Protein AF-A0A845UKG4-F1 (afdb_monomer_lite)

pLDDT: mean 85.37, std 17.36, range [36.91, 98.12]

Sequence (112 aa):
MKSPLIATAVLLLCAGCMEDTMSGTGANSTGGTASGTIRERSDGNYALGVTVAGGAFCSAVYSDPKPGGSEIRPLACTGGQSGNATVLYDDGGKPKSATYGGLEIGSGTVRF

Radius of gyration: 20.29 Å; chains: 1; bounding box: 80×22×32 Å

Structure (mmCIF, N/CA/C/O backbone):
data_AF-A0A845UKG4-F1
#
_entry.id   AF-A0A845UKG4-F1
#
loop_
_atom_site.group_PDB
_atom_site.id
_atom_site.type_symbol
_atom_site.label_atom_id
_atom_site.label_alt_id
_atom_site.label_comp_id
_atom_site.label_asym_id
_atom_site.label_entity_id
_atom_site.label_seq_id
_atom_site.pdbx_PDB_ins_code
_atom_site.Cartn_x
_atom_site.Cartn_y
_atom_site.Cartn_z
_atom_site.occupancy
_atom_site.B_iso_or_equiv
_atom_site.auth_seq_id
_atom_site.auth_comp_id
_atom_site.auth_asym_id
_atom_site.auth_atom_id
_atom_site.pdbx_PDB_model_num
ATOM 1 N N . MET A 1 1 ? -67.615 8.057 16.606 1.00 36.91 1 MET A N 1
ATOM 2 C CA . MET A 1 1 ? -66.609 6.9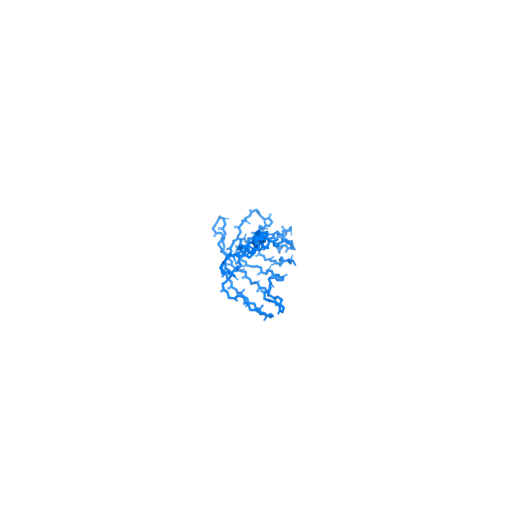87 16.792 1.00 36.91 1 MET A CA 1
ATOM 3 C C . MET A 1 1 ? -65.473 7.202 15.797 1.00 36.91 1 MET A C 1
ATOM 5 O O . MET A 1 1 ? -65.780 7.473 14.647 1.00 36.91 1 MET A O 1
ATOM 9 N N . LYS A 1 2 ? -64.229 7.001 16.264 1.00 39.50 2 LYS A N 1
ATOM 10 C CA . LYS A 1 2 ? -62.935 6.864 15.554 1.00 39.50 2 LYS A CA 1
ATOM 11 C C . LYS A 1 2 ? -62.061 8.116 15.328 1.00 39.50 2 LYS A C 1
ATOM 13 O O . LYS A 1 2 ? -62.316 8.960 14.481 1.00 39.50 2 LYS A O 1
ATOM 18 N N . SER A 1 3 ? -61.014 8.119 16.153 1.00 42.94 3 SER A N 1
ATOM 19 C CA . SER A 1 3 ? -59.792 8.919 16.246 1.00 42.94 3 SER A CA 1
ATOM 20 C C . SER A 1 3 ? -58.831 8.736 15.040 1.00 42.94 3 SER A C 1
ATOM 22 O O . SER A 1 3 ? -59.086 7.880 14.191 1.00 42.94 3 SER A O 1
ATOM 24 N N . PRO A 1 4 ? -57.735 9.525 14.969 1.00 62.72 4 PRO A N 1
ATOM 25 C CA . PRO A 1 4 ? -56.913 9.779 13.783 1.00 62.72 4 PRO A CA 1
ATOM 26 C C . PRO A 1 4 ? -55.658 8.890 13.716 1.00 62.72 4 PRO A C 1
ATOM 28 O O . PRO A 1 4 ? -55.222 8.376 14.737 1.00 62.72 4 PRO A O 1
ATOM 31 N N . LEU A 1 5 ? -55.035 8.778 12.539 1.00 43.75 5 LEU A N 1
ATOM 32 C CA . LEU A 1 5 ? -53.674 8.244 12.333 1.00 43.75 5 LEU A CA 1
ATOM 33 C C . LEU A 1 5 ? -53.100 8.965 11.100 1.00 43.75 5 LEU A C 1
ATOM 35 O O . LEU A 1 5 ? -53.499 8.687 9.976 1.00 43.75 5 LEU A O 1
ATOM 39 N N . ILE A 1 6 ? -52.417 10.102 11.266 1.00 49.28 6 ILE A N 1
ATOM 40 C CA . ILE A 1 6 ? -50.946 10.199 11.354 1.00 49.28 6 ILE A CA 1
ATOM 41 C C . ILE A 1 6 ? -50.275 9.227 10.375 1.00 49.28 6 ILE A C 1
ATOM 43 O O . ILE A 1 6 ? -49.889 8.117 10.729 1.00 49.28 6 ILE A O 1
ATOM 47 N N . ALA A 1 7 ? -50.149 9.669 9.125 1.00 45.84 7 ALA A N 1
ATOM 48 C CA . ALA A 1 7 ? -49.238 9.078 8.159 1.00 45.84 7 ALA A CA 1
ATOM 49 C C . ALA A 1 7 ? -47.819 9.549 8.506 1.00 45.84 7 ALA A C 1
ATOM 51 O O . ALA A 1 7 ? -47.383 10.625 8.098 1.00 45.84 7 ALA A O 1
ATOM 52 N N . THR A 1 8 ? -47.127 8.772 9.335 1.00 51.69 8 THR A N 1
ATOM 53 C CA . THR A 1 8 ? -45.710 8.969 9.639 1.00 51.69 8 THR A CA 1
ATOM 54 C C . THR A 1 8 ? -44.911 8.809 8.351 1.00 51.69 8 THR A C 1
ATOM 56 O O . THR A 1 8 ? -44.845 7.720 7.782 1.00 51.69 8 THR A O 1
ATOM 59 N N . ALA A 1 9 ? -44.308 9.904 7.892 1.00 48.47 9 ALA A N 1
ATOM 60 C CA . ALA A 1 9 ? -43.291 9.894 6.858 1.00 48.47 9 ALA A CA 1
ATOM 61 C C . ALA A 1 9 ? -42.100 9.065 7.359 1.00 48.47 9 ALA A C 1
ATOM 63 O O . ALA A 1 9 ? -41.267 9.542 8.130 1.00 48.47 9 ALA A O 1
ATOM 64 N N . VAL A 1 10 ? -42.041 7.799 6.951 1.00 50.88 10 VAL A N 1
ATOM 65 C CA . VAL A 1 10 ? -40.829 6.990 7.051 1.00 50.88 10 VAL A CA 1
ATOM 66 C C . VAL A 1 10 ? -39.854 7.575 6.036 1.00 50.88 10 VAL A C 1
ATOM 68 O O . VAL A 1 10 ? -39.889 7.253 4.851 1.00 50.88 10 VAL A O 1
ATOM 71 N N . LEU A 1 11 ? -39.026 8.508 6.504 1.00 46.75 11 LEU A N 1
ATOM 72 C CA . LEU A 1 11 ? -37.789 8.893 5.843 1.00 46.75 11 LEU A CA 1
ATOM 73 C C . LEU A 1 11 ? -36.956 7.620 5.686 1.00 46.75 11 LEU A C 1
ATOM 75 O O . LEU A 1 11 ? -36.368 7.125 6.646 1.00 46.75 11 LEU A O 1
ATOM 79 N N . LEU A 1 12 ? -36.964 7.070 4.471 1.00 48.72 12 LEU A N 1
ATOM 80 C CA . LEU A 1 12 ? -35.995 6.083 4.027 1.00 48.72 12 LEU A CA 1
ATOM 81 C C . LEU A 1 12 ? -34.600 6.655 4.298 1.00 48.72 12 LEU A C 1
ATOM 83 O O . LEU A 1 12 ? -34.146 7.561 3.598 1.00 48.72 12 LEU A O 1
ATOM 87 N N . LEU A 1 13 ? -33.910 6.110 5.300 1.00 49.25 13 LEU A N 1
ATOM 88 C CA . LEU A 1 13 ? -32.462 6.206 5.387 1.00 49.25 13 LEU A CA 1
ATOM 89 C C . LEU A 1 13 ? -31.877 5.390 4.229 1.00 49.25 13 LEU A C 1
ATOM 91 O O . LEU A 1 13 ? -31.435 4.259 4.405 1.00 49.25 13 LEU A O 1
ATOM 95 N N . CYS A 1 14 ? -31.839 5.975 3.034 1.00 45.12 14 CYS A N 1
ATOM 96 C CA . CYS A 1 14 ? -30.812 5.636 2.059 1.00 45.12 14 CYS A CA 1
ATOM 97 C C . CYS A 1 14 ? -29.483 6.204 2.575 1.00 45.12 14 CYS A C 1
ATOM 99 O O . CYS A 1 14 ? -28.934 7.148 2.015 1.00 45.12 14 CYS A O 1
ATOM 101 N N . ALA A 1 15 ? -28.976 5.639 3.673 1.00 48.38 15 ALA A N 1
ATOM 102 C CA . ALA A 1 15 ? -27.558 5.689 3.971 1.00 48.38 15 ALA A CA 1
ATOM 103 C C . ALA A 1 15 ? -26.895 4.814 2.906 1.00 48.38 15 ALA A C 1
ATOM 105 O O . ALA A 1 15 ? -26.756 3.605 3.073 1.00 48.38 15 ALA A O 1
ATOM 106 N N . GLY A 1 16 ? -26.609 5.410 1.747 1.00 43.00 16 GLY A N 1
ATOM 107 C CA . GLY A 1 16 ? -25.743 4.781 0.768 1.00 43.00 16 GLY A CA 1
ATOM 108 C C . GLY A 1 16 ? -24.459 4.407 1.492 1.00 43.00 16 GLY A C 1
ATOM 109 O O . GLY A 1 16 ? -23.824 5.276 2.090 1.00 43.00 16 GLY A O 1
ATOM 110 N N . CYS A 1 17 ? -24.124 3.120 1.501 1.00 54.06 17 CYS A N 1
ATOM 111 C CA . CYS A 1 17 ? -22.810 2.653 1.904 1.00 54.06 17 CYS A CA 1
ATOM 112 C C . CYS A 1 17 ? -21.808 3.345 0.975 1.00 54.06 17 CYS A C 1
ATOM 114 O O . CYS A 1 17 ? -21.618 2.913 -0.159 1.00 54.06 17 CYS A O 1
ATOM 116 N N . MET A 1 18 ? -21.255 4.482 1.397 1.00 54.53 18 MET A N 1
ATOM 117 C CA . MET A 1 18 ? -20.151 5.102 0.684 1.00 54.53 18 MET A CA 1
ATOM 118 C C . MET A 1 18 ? -18.964 4.168 0.897 1.00 54.53 18 MET A C 1
ATOM 120 O O . MET A 1 18 ? -18.444 4.080 2.006 1.00 54.53 18 MET A O 1
ATOM 124 N N . GLU A 1 19 ? -18.602 3.401 -0.129 1.00 63.03 19 GLU A N 1
ATOM 125 C CA . GLU A 1 19 ? -17.358 2.634 -0.146 1.00 63.03 19 GLU A CA 1
ATOM 126 C C . GLU A 1 19 ? -16.201 3.642 -0.069 1.00 63.03 19 GLU A C 1
ATOM 128 O O . GLU A 1 19 ? -15.828 4.263 -1.068 1.00 63.03 19 GLU A O 1
ATOM 133 N N . ASP A 1 20 ? -15.695 3.868 1.147 1.00 82.00 20 ASP A N 1
ATOM 134 C CA . ASP A 1 20 ? -14.654 4.850 1.450 1.00 82.00 20 ASP A CA 1
ATOM 135 C C . ASP A 1 20 ? -13.380 4.436 0.702 1.00 82.00 20 ASP A C 1
ATOM 137 O O . ASP A 1 20 ? -12.713 3.454 1.040 1.00 82.00 20 ASP A O 1
ATOM 141 N N . THR A 1 21 ? -13.101 5.136 -0.398 1.00 90.38 21 THR A N 1
ATOM 142 C CA . THR A 1 21 ? -11.920 4.908 -1.229 1.00 90.38 21 THR A CA 1
ATOM 143 C C . THR A 1 21 ? -10.942 6.037 -0.983 1.00 90.38 21 THR A C 1
ATOM 145 O O . THR A 1 21 ? -11.194 7.186 -1.343 1.00 90.38 21 THR A O 1
ATOM 148 N N . MET A 1 22 ? -9.796 5.697 -0.412 1.00 94.00 22 MET A N 1
ATOM 149 C CA . MET A 1 22 ? -8.693 6.620 -0.205 1.00 94.00 22 MET A CA 1
ATOM 150 C C . MET A 1 22 ? -7.658 6.432 -1.311 1.00 94.00 22 MET A C 1
ATOM 152 O O . MET A 1 22 ? -7.443 5.325 -1.810 1.00 94.00 22 MET A O 1
ATOM 156 N N . SER A 1 23 ? -7.021 7.524 -1.720 1.00 94.81 23 SER A N 1
ATOM 157 C CA . SER A 1 23 ? -6.025 7.531 -2.791 1.00 94.81 23 SER A CA 1
ATOM 158 C C . SER A 1 23 ? -4.784 8.275 -2.340 1.00 94.81 23 SER A C 1
ATOM 160 O O . SER A 1 23 ? -4.873 9.252 -1.606 1.00 94.81 23 SER A O 1
ATOM 162 N N . GLY A 1 24 ? -3.628 7.828 -2.810 1.00 93.94 24 GLY A N 1
ATOM 163 C CA . GLY A 1 24 ? -2.351 8.363 -2.384 1.00 93.94 24 GLY A CA 1
ATOM 164 C C . GLY A 1 24 ? -1.268 8.223 -3.436 1.00 93.94 24 GLY A C 1
ATOM 165 O O . GLY A 1 24 ? -1.411 7.513 -4.434 1.00 93.94 24 GLY A O 1
ATOM 166 N N . THR A 1 25 ? -0.133 8.859 -3.167 1.00 93.75 25 THR A N 1
ATOM 167 C CA . THR A 1 25 ? 1.081 8.719 -3.978 1.00 93.75 25 THR A CA 1
ATOM 168 C C . THR A 1 25 ? 2.323 8.622 -3.104 1.00 93.75 25 THR A C 1
ATOM 170 O O . THR A 1 25 ? 2.318 9.057 -1.952 1.00 93.75 25 THR A O 1
ATOM 173 N N . GLY A 1 26 ? 3.400 8.083 -3.665 1.00 92.31 26 GLY A N 1
ATOM 174 C CA . GLY A 1 26 ? 4.707 8.020 -3.024 1.00 92.31 26 GLY A CA 1
ATOM 175 C C . GLY A 1 26 ? 5.837 7.858 -4.028 1.00 92.31 26 GLY A C 1
ATOM 176 O O . GLY A 1 26 ? 5.618 7.448 -5.166 1.00 92.31 26 GLY A O 1
ATOM 177 N N . ALA A 1 27 ? 7.061 8.170 -3.614 1.00 92.38 27 ALA A N 1
ATOM 178 C CA . ALA A 1 27 ? 8.238 7.878 -4.426 1.00 92.38 27 ALA A CA 1
ATOM 179 C C . ALA A 1 27 ? 8.427 6.357 -4.574 1.00 92.38 27 ALA A C 1
ATOM 181 O O . ALA A 1 27 ? 8.153 5.603 -3.636 1.00 92.38 27 ALA A O 1
ATOM 182 N N . ASN A 1 28 ? 8.909 5.9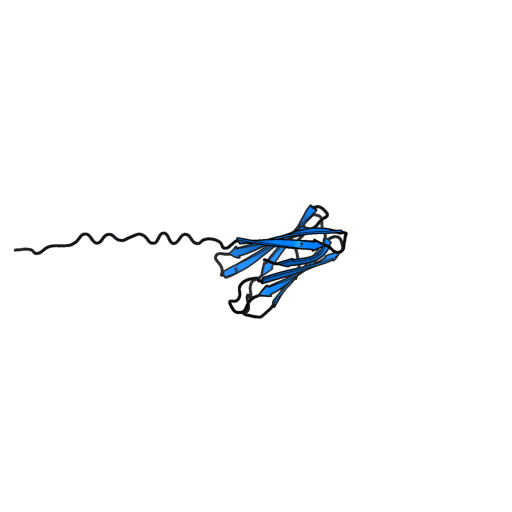19 -5.738 1.00 92.06 28 ASN A N 1
ATOM 183 C CA . ASN A 1 28 ? 9.336 4.540 -5.969 1.00 92.06 28 ASN A CA 1
ATOM 184 C C . ASN A 1 28 ? 10.871 4.481 -6.067 1.00 92.06 28 ASN A C 1
ATOM 186 O O . ASN A 1 28 ? 11.495 5.330 -6.705 1.00 92.06 28 ASN A O 1
ATOM 190 N N . SER A 1 29 ? 11.483 3.484 -5.431 1.00 90.62 29 SER A N 1
ATOM 191 C CA . SER A 1 29 ? 12.935 3.288 -5.391 1.00 90.62 29 SER A CA 1
ATOM 192 C C . SER A 1 29 ? 13.572 2.990 -6.751 1.00 90.62 29 SER A C 1
ATOM 194 O O . SER A 1 29 ? 14.747 3.294 -6.936 1.00 90.62 29 SER A O 1
ATOM 196 N N . THR A 1 30 ? 12.818 2.476 -7.726 1.00 86.44 30 THR A N 1
ATOM 197 C CA . THR A 1 30 ? 13.288 2.317 -9.115 1.00 86.44 30 THR A CA 1
ATOM 198 C C . THR A 1 30 ? 13.181 3.609 -9.931 1.00 86.44 30 THR A C 1
ATOM 200 O O . THR A 1 30 ? 13.459 3.606 -11.127 1.00 86.44 30 THR A O 1
ATOM 203 N N . GLY A 1 31 ? 12.782 4.715 -9.296 1.00 84.88 31 GLY A N 1
ATOM 204 C CA . GLY A 1 31 ? 12.544 6.010 -9.924 1.00 84.88 31 GLY A CA 1
ATOM 205 C C . GLY A 1 31 ? 11.059 6.282 -10.168 1.00 84.88 31 GLY A C 1
ATOM 206 O O . GLY A 1 31 ? 10.247 5.367 -10.282 1.00 84.88 31 GLY A O 1
ATOM 207 N N . GLY A 1 32 ? 10.706 7.566 -10.251 1.00 88.25 32 GLY A N 1
ATOM 208 C CA . GLY A 1 32 ? 9.335 8.023 -10.485 1.00 88.25 32 GLY A CA 1
ATOM 209 C C . GLY A 1 32 ? 8.419 7.958 -9.257 1.00 88.25 32 GLY A C 1
ATOM 210 O O . GLY A 1 32 ? 8.861 7.881 -8.106 1.00 88.25 32 GLY A O 1
ATOM 211 N N . THR A 1 33 ? 7.115 8.024 -9.520 1.00 90.25 33 THR A N 1
ATOM 212 C CA . THR A 1 33 ? 6.050 8.039 -8.510 1.00 90.25 33 THR A CA 1
ATOM 213 C C . THR A 1 33 ? 5.197 6.788 -8.657 1.00 90.25 33 THR A C 1
ATOM 215 O O . THR A 1 33 ? 4.812 6.421 -9.764 1.00 90.25 33 THR A O 1
ATOM 218 N N . ALA A 1 34 ? 4.880 6.153 -7.535 1.00 92.56 34 ALA A N 1
ATOM 219 C CA . ALA A 1 34 ? 3.812 5.175 -7.458 1.00 92.56 34 ALA A CA 1
ATOM 220 C C . ALA A 1 34 ? 2.540 5.833 -6.936 1.00 92.56 34 ALA A C 1
ATOM 222 O O . ALA A 1 34 ? 2.584 6.689 -6.047 1.00 92.56 34 ALA A O 1
ATOM 223 N N . SER A 1 35 ? 1.408 5.404 -7.469 1.00 93.81 35 SER A N 1
ATOM 224 C CA . SER A 1 35 ? 0.087 5.759 -6.969 1.00 93.81 35 SER A CA 1
ATOM 225 C C . SER A 1 35 ? -0.560 4.540 -6.336 1.00 93.81 35 SER A C 1
ATOM 227 O O . SER A 1 35 ? -0.269 3.401 -6.699 1.00 93.81 35 SER A O 1
ATOM 229 N N . GLY A 1 36 ? -1.433 4.764 -5.364 1.00 94.50 36 GLY A N 1
ATOM 230 C CA . GLY A 1 36 ? -2.203 3.690 -4.766 1.00 94.50 36 GLY A CA 1
ATOM 231 C C . GLY A 1 36 ? -3.600 4.135 -4.394 1.00 94.50 36 GLY A C 1
ATOM 232 O O . GLY A 1 36 ? -3.853 5.310 -4.140 1.00 94.50 36 GLY A O 1
ATOM 233 N N . THR A 1 37 ? -4.497 3.165 -4.353 1.00 96.50 37 THR A N 1
ATOM 234 C CA . THR A 1 37 ? -5.865 3.304 -3.868 1.00 96.50 37 THR A CA 1
ATOM 235 C C . THR A 1 37 ? -6.116 2.206 -2.856 1.00 96.50 37 THR A C 1
ATOM 237 O O . THR A 1 37 ? -5.672 1.073 -3.046 1.00 96.50 37 THR A O 1
ATOM 240 N N . ILE A 1 38 ? -6.818 2.526 -1.782 1.00 96.69 38 ILE A N 1
ATOM 241 C CA . ILE A 1 38 ? -7.301 1.533 -0.836 1.00 96.69 38 ILE A CA 1
ATOM 242 C C . ILE A 1 38 ? -8.766 1.814 -0.560 1.00 96.69 38 ILE A C 1
ATOM 244 O O . ILE A 1 38 ? -9.143 2.947 -0.272 1.00 96.69 38 ILE A O 1
ATOM 248 N N . ARG A 1 39 ? -9.599 0.788 -0.711 1.00 95.31 39 ARG A N 1
ATOM 249 C CA . ARG A 1 39 ? -11.037 0.899 -0.469 1.00 95.31 39 ARG A CA 1
ATOM 250 C C . ARG A 1 39 ? -11.475 -0.051 0.618 1.00 95.31 39 ARG A C 1
ATOM 252 O O . ARG A 1 39 ? -11.025 -1.203 0.646 1.00 95.31 39 ARG A O 1
ATOM 259 N N . GLU A 1 40 ? -12.362 0.430 1.471 1.00 94.94 40 GLU A N 1
ATOM 260 C CA . GLU A 1 40 ? -13.127 -0.441 2.349 1.00 94.94 40 GLU A CA 1
ATOM 261 C C . GLU A 1 40 ? -14.091 -1.288 1.514 1.00 94.94 40 GLU A C 1
ATOM 263 O O . GLU A 1 40 ? -14.666 -0.830 0.525 1.00 94.94 40 GLU A O 1
ATOM 268 N N . ARG A 1 41 ? -14.226 -2.555 1.879 1.00 92.88 41 ARG A N 1
ATOM 269 C CA . ARG A 1 41 ? -15.140 -3.508 1.259 1.00 92.88 41 ARG A CA 1
ATOM 270 C C . ARG A 1 41 ? -16.333 -3.735 2.183 1.00 92.88 41 ARG A C 1
ATOM 272 O O . ARG A 1 41 ? -16.254 -3.537 3.390 1.00 92.88 41 ARG A O 1
ATOM 279 N N . SER A 1 42 ? -17.427 -4.252 1.630 1.00 89.38 42 SER A N 1
ATOM 280 C CA . SER A 1 42 ? -18.652 -4.549 2.389 1.00 89.38 42 SER A CA 1
ATOM 281 C C . SER A 1 42 ? -18.477 -5.572 3.522 1.00 89.38 42 SER A C 1
ATOM 283 O O . SER A 1 42 ? -19.347 -5.683 4.379 1.00 89.38 42 SER A O 1
ATOM 285 N N . ASP A 1 43 ? -17.399 -6.358 3.502 1.00 88.88 43 ASP A N 1
ATOM 286 C CA . ASP A 1 43 ? -17.031 -7.333 4.534 1.00 88.88 43 ASP A CA 1
ATOM 287 C C . ASP A 1 43 ? -16.144 -6.735 5.646 1.00 88.88 43 ASP A C 1
ATOM 289 O O . ASP A 1 43 ? -15.665 -7.481 6.495 1.00 88.88 43 ASP A O 1
ATOM 293 N N . GLY A 1 44 ? -15.925 -5.412 5.657 1.00 89.56 44 GLY A N 1
ATOM 294 C CA . GLY A 1 44 ? -15.071 -4.710 6.629 1.00 89.56 44 GLY A CA 1
ATOM 295 C C . GLY A 1 44 ? -13.569 -4.846 6.352 1.00 89.56 44 GLY A C 1
ATOM 296 O O . GLY A 1 44 ? -12.744 -4.355 7.118 1.00 89.56 44 GLY A O 1
ATOM 297 N N . ASN A 1 45 ? -13.209 -5.512 5.253 1.00 94.44 45 ASN A N 1
ATOM 298 C CA . ASN A 1 45 ? -11.833 -5.711 4.812 1.00 94.44 45 ASN A CA 1
ATOM 299 C C . ASN A 1 45 ? -11.387 -4.574 3.885 1.00 94.44 45 ASN A C 1
ATOM 301 O O . ASN A 1 45 ? -12.209 -3.854 3.319 1.00 94.44 45 ASN A O 1
ATOM 305 N N . TYR A 1 46 ? -10.084 -4.461 3.634 1.00 96.44 46 TYR A N 1
ATOM 306 C CA . TYR A 1 46 ? -9.538 -3.449 2.727 1.00 96.44 46 TYR A CA 1
ATOM 307 C C . TYR A 1 46 ? -8.939 -4.071 1.467 1.00 96.44 46 TYR A C 1
ATOM 309 O O . TYR A 1 46 ? -8.200 -5.053 1.524 1.00 96.44 46 TYR A O 1
ATOM 317 N N . ALA A 1 47 ? -9.235 -3.488 0.306 1.00 97.25 47 ALA A N 1
ATOM 318 C CA . ALA A 1 47 ? -8.596 -3.841 -0.960 1.00 97.25 47 ALA A CA 1
ATOM 319 C C . ALA A 1 47 ? -7.627 -2.737 -1.383 1.00 97.25 47 ALA A C 1
ATOM 321 O O . ALA A 1 47 ? -8.053 -1.617 -1.658 1.00 97.25 47 ALA A O 1
ATOM 322 N N . LEU A 1 48 ? -6.341 -3.077 -1.468 1.00 97.56 48 LEU A N 1
ATOM 323 C CA . LEU A 1 48 ? -5.276 -2.204 -1.951 1.00 97.56 48 LEU A CA 1
ATOM 324 C C . LEU A 1 48 ? -5.028 -2.451 -3.441 1.00 97.56 48 LEU A C 1
ATOM 326 O O . LEU A 1 48 ? -4.912 -3.599 -3.873 1.00 97.56 48 LEU A O 1
ATOM 330 N N . GLY A 1 49 ? -4.860 -1.373 -4.199 1.00 96.38 49 GLY A N 1
ATOM 331 C CA . GLY A 1 49 ? -4.268 -1.371 -5.532 1.00 96.38 49 GLY A CA 1
ATOM 332 C C . GLY A 1 49 ? -3.129 -0.358 -5.600 1.00 96.38 49 GLY A C 1
ATOM 333 O O . GLY A 1 49 ? -3.306 0.779 -5.177 1.00 96.38 49 GLY A O 1
ATOM 334 N N . VAL A 1 50 ? -1.975 -0.749 -6.130 1.00 95.38 50 VAL A N 1
ATOM 335 C CA . VAL A 1 50 ? -0.794 0.105 -6.312 1.00 95.38 50 VAL A CA 1
ATOM 336 C C . VAL A 1 50 ? -0.342 0.018 -7.762 1.00 95.38 50 VAL A C 1
ATOM 338 O O . VAL A 1 50 ? -0.095 -1.074 -8.267 1.00 95.38 50 VAL A O 1
ATOM 341 N N . THR A 1 51 ? -0.190 1.166 -8.412 1.00 93.69 51 THR A N 1
ATOM 342 C CA . THR A 1 51 ? 0.448 1.283 -9.723 1.00 93.69 51 THR A CA 1
ATOM 343 C C . THR A 1 51 ? 1.860 1.810 -9.520 1.00 93.69 51 THR A C 1
ATOM 345 O O . THR A 1 51 ? 2.052 2.922 -9.021 1.00 93.69 51 THR A O 1
ATOM 348 N N . VAL A 1 52 ? 2.862 1.014 -9.885 1.00 88.75 52 VAL A N 1
ATOM 349 C CA . VAL A 1 52 ? 4.274 1.411 -9.778 1.00 88.75 52 VAL A CA 1
ATOM 350 C C . VAL A 1 52 ? 4.735 2.173 -11.022 1.00 88.75 52 VAL A C 1
ATOM 352 O O . VAL A 1 52 ? 4.082 2.130 -12.062 1.00 88.75 52 VAL A O 1
ATOM 355 N N . ALA A 1 53 ? 5.876 2.864 -10.937 1.00 77.38 53 ALA A N 1
ATOM 356 C CA . ALA A 1 53 ? 6.363 3.761 -11.992 1.00 77.38 53 ALA A CA 1
ATOM 357 C C . ALA A 1 53 ? 6.594 3.077 -13.360 1.00 77.38 53 ALA A C 1
ATOM 359 O O . ALA A 1 53 ? 6.555 3.740 -14.391 1.00 77.38 53 ALA A O 1
ATOM 360 N N . GLY A 1 54 ? 6.777 1.751 -13.384 1.00 76.56 54 GLY A N 1
ATOM 361 C CA . GLY A 1 54 ? 6.847 0.941 -14.608 1.00 76.56 54 GLY A CA 1
ATOM 362 C C . GLY A 1 54 ? 5.489 0.563 -15.218 1.00 76.56 54 GLY A C 1
ATOM 363 O O . GLY A 1 54 ? 5.447 -0.238 -16.145 1.00 76.56 54 GLY A O 1
ATOM 364 N N . GLY A 1 55 ? 4.376 1.078 -14.684 1.00 83.19 55 GLY A N 1
ATOM 365 C CA . GLY A 1 55 ? 3.015 0.819 -15.166 1.00 83.19 55 GLY A CA 1
ATOM 366 C C . GLY A 1 55 ? 2.393 -0.496 -14.686 1.00 83.19 55 GLY A C 1
ATOM 367 O O . GLY A 1 55 ? 1.221 -0.744 -14.957 1.00 83.19 55 GLY A O 1
ATOM 368 N N . ALA A 1 56 ? 3.138 -1.329 -13.956 1.00 88.81 56 ALA A N 1
ATOM 369 C CA . ALA A 1 56 ? 2.596 -2.552 -13.380 1.00 88.81 56 ALA A CA 1
ATOM 370 C C . ALA A 1 56 ? 1.600 -2.232 -12.260 1.00 88.81 56 ALA A C 1
ATOM 372 O O . ALA A 1 56 ? 1.853 -1.373 -11.410 1.00 88.81 56 ALA A O 1
ATOM 373 N N . PHE A 1 57 ? 0.479 -2.948 -12.256 1.00 93.44 57 PHE A N 1
ATOM 374 C CA . PHE A 1 57 ? -0.533 -2.847 -11.218 1.00 93.44 57 PHE A CA 1
ATOM 375 C C . PHE A 1 57 ? -0.444 -4.051 -10.286 1.00 93.44 57 PHE A C 1
ATOM 377 O O . PHE A 1 57 ? -0.453 -5.195 -10.735 1.00 93.44 57 PHE A O 1
ATOM 384 N N . CYS A 1 58 ? -0.391 -3.787 -8.987 1.00 94.88 58 CYS A N 1
ATOM 385 C CA . CYS A 1 58 ? -0.309 -4.780 -7.930 1.00 94.88 58 CYS A CA 1
ATOM 386 C C . CYS A 1 58 ? -1.468 -4.609 -6.954 1.00 94.88 58 CYS A C 1
ATOM 388 O O . CYS A 1 58 ? -1.823 -3.487 -6.603 1.00 94.88 58 CYS A O 1
ATOM 390 N N . SER A 1 59 ? -2.042 -5.710 -6.476 1.00 96.00 59 SER A N 1
ATOM 391 C CA . SER A 1 59 ? -3.173 -5.661 -5.547 1.00 96.00 59 SER A CA 1
ATOM 392 C C . SER A 1 59 ? -3.091 -6.703 -4.440 1.00 96.00 59 SER A C 1
ATOM 394 O O . S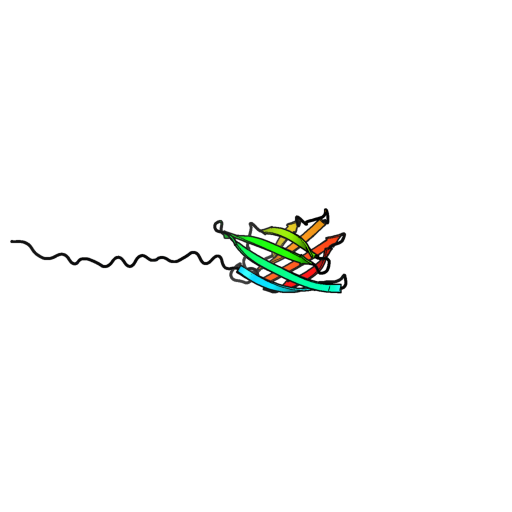ER A 1 59 ? -2.456 -7.746 -4.596 1.00 96.00 59 SER A O 1
ATOM 396 N N . ALA A 1 60 ? -3.736 -6.404 -3.314 1.00 97.31 60 ALA A N 1
ATOM 397 C CA . ALA A 1 60 ? -3.887 -7.313 -2.183 1.00 97.31 60 ALA A CA 1
ATOM 398 C C . ALA A 1 60 ? -5.182 -7.016 -1.417 1.00 97.31 60 ALA A C 1
ATOM 400 O O . ALA A 1 60 ? -5.694 -5.894 -1.444 1.00 97.31 60 ALA A O 1
ATOM 401 N N . VAL A 1 61 ? -5.693 -8.028 -0.715 1.00 97.25 61 VAL A N 1
ATOM 402 C CA . VAL A 1 61 ? -6.808 -7.890 0.229 1.00 97.25 61 VAL A CA 1
ATOM 403 C C . VAL A 1 61 ? -6.281 -8.102 1.641 1.00 97.25 61 VAL A C 1
ATOM 405 O O . VAL A 1 61 ? -5.599 -9.090 1.912 1.00 97.25 61 VAL A O 1
ATOM 408 N N . TYR A 1 62 ? -6.622 -7.168 2.515 1.00 97.19 62 TYR A N 1
ATOM 409 C CA . TYR A 1 62 ? -6.275 -7.135 3.924 1.00 97.19 62 TYR A CA 1
ATOM 410 C C . TYR A 1 62 ? -7.527 -7.431 4.733 1.00 97.19 62 TYR A C 1
ATOM 412 O O . TYR A 1 62 ? -8.536 -6.745 4.569 1.00 97.19 62 TYR A O 1
ATOM 420 N N . SER A 1 63 ? -7.482 -8.492 5.531 1.00 96.44 63 SER A N 1
ATOM 421 C CA . SER A 1 63 ? -8.673 -9.082 6.152 1.00 96.44 63 SER A CA 1
ATOM 422 C C . SER A 1 63 ? -8.656 -9.055 7.676 1.00 96.44 63 SER A C 1
ATOM 424 O O . SER A 1 63 ? -9.479 -9.714 8.304 1.00 96.44 63 SER A O 1
ATOM 426 N N . ASP A 1 64 ? -7.664 -8.396 8.271 1.00 95.12 64 ASP A N 1
ATOM 427 C CA . ASP A 1 64 ? -7.499 -8.306 9.721 1.00 95.12 64 ASP A CA 1
ATOM 428 C C . ASP A 1 64 ? -7.062 -6.881 10.110 1.00 95.12 64 ASP A C 1
ATOM 430 O O . ASP A 1 64 ? -5.950 -6.683 10.618 1.00 95.12 64 ASP A O 1
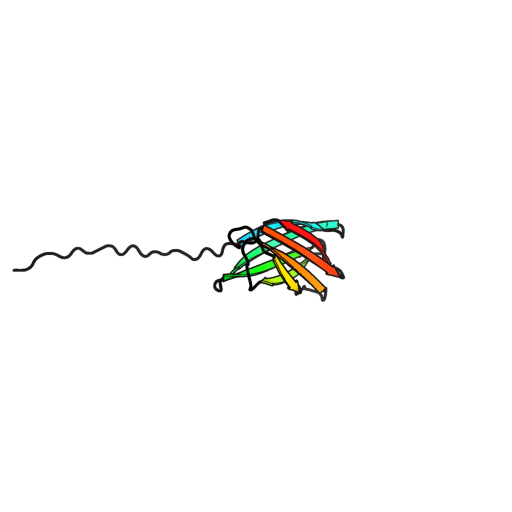ATOM 434 N N . PRO A 1 65 ? -7.896 -5.855 9.826 1.00 93.12 65 PRO A N 1
ATOM 435 C CA . PRO A 1 65 ? -7.584 -4.484 10.198 1.00 93.12 65 PRO A CA 1
ATOM 436 C C . PRO A 1 65 ? -7.528 -4.351 11.721 1.00 93.12 65 PRO A C 1
ATOM 438 O O . PRO A 1 65 ? -8.474 -4.677 12.438 1.00 93.12 65 PRO A O 1
ATOM 441 N N . LYS A 1 66 ? -6.396 -3.851 12.222 1.00 94.44 66 LYS A N 1
ATOM 442 C CA . LYS A 1 66 ? -6.145 -3.672 13.657 1.00 94.44 66 LYS A CA 1
ATOM 443 C C . LYS A 1 66 ? -5.853 -2.209 13.957 1.00 94.44 66 LYS A C 1
ATOM 445 O O . LYS A 1 66 ? -4.863 -1.707 13.429 1.00 94.44 66 LYS A O 1
ATOM 450 N N . PRO A 1 67 ? -6.634 -1.546 14.826 1.00 96.06 67 PRO A N 1
ATOM 451 C CA . PRO A 1 67 ? -6.328 -0.203 15.312 1.00 96.06 67 PRO A CA 1
ATOM 452 C C . PRO A 1 67 ? -4.883 -0.065 15.809 1.00 96.06 67 PRO A C 1
ATOM 454 O O . PRO A 1 67 ? -4.421 -0.878 16.612 1.00 96.06 67 PRO A O 1
ATOM 457 N N . GLY A 1 68 ? -4.155 0.922 15.283 1.00 94.75 68 GLY A N 1
ATOM 458 C CA . GLY A 1 68 ? -2.733 1.174 15.558 1.00 94.75 68 GLY A CA 1
ATOM 459 C C . GLY A 1 68 ? -1.775 0.071 15.080 1.00 94.75 68 GLY A C 1
ATOM 460 O O . GLY A 1 68 ? -0.574 0.124 15.350 1.00 94.75 68 GLY A O 1
ATOM 461 N N . GLY A 1 69 ? -2.296 -0.954 14.405 1.00 96.81 69 GLY A N 1
ATOM 462 C CA . GLY A 1 69 ? -1.570 -2.137 13.971 1.00 96.81 69 GLY A CA 1
ATOM 463 C C . GLY A 1 69 ? -1.136 -2.082 12.512 1.00 96.81 69 GLY A C 1
ATOM 464 O O . GLY A 1 69 ? -1.305 -1.091 11.801 1.00 96.81 69 GLY A O 1
ATOM 465 N N . SER A 1 70 ? -0.578 -3.197 12.048 1.00 97.44 70 SER A N 1
ATOM 466 C CA . SER A 1 70 ? -0.230 -3.390 10.642 1.00 97.44 70 SER A CA 1
ATOM 467 C C . SER A 1 70 ? -0.527 -4.812 10.190 1.00 97.44 70 SER A C 1
ATOM 469 O O . SER A 1 70 ? -0.569 -5.740 10.999 1.00 97.44 70 SER A O 1
ATOM 471 N N . GLU A 1 71 ? -0.714 -4.974 8.888 1.00 97.69 71 GLU A N 1
ATOM 472 C CA . GLU A 1 71 ? -0.937 -6.263 8.246 1.00 97.69 71 GLU A CA 1
ATOM 473 C C . GLU A 1 71 ? -0.089 -6.326 6.975 1.00 97.69 71 GLU A C 1
ATOM 475 O O . GLU A 1 71 ? -0.014 -5.352 6.227 1.00 97.69 71 GLU A O 1
ATOM 480 N N . ILE A 1 72 ? 0.564 -7.464 6.735 1.00 97.50 72 ILE A N 1
ATOM 481 C CA . ILE A 1 72 ? 1.372 -7.711 5.537 1.00 97.50 72 ILE A CA 1
ATOM 482 C C . ILE A 1 72 ? 0.691 -8.747 4.652 1.00 97.50 72 ILE A C 1
ATOM 484 O O . ILE A 1 72 ? 0.181 -9.757 5.140 1.00 97.50 72 ILE A O 1
ATOM 488 N N . ARG A 1 73 ? 0.697 -8.507 3.340 1.00 97.56 73 ARG A N 1
ATOM 489 C CA . ARG A 1 73 ? 0.123 -9.414 2.346 1.00 97.56 73 ARG A CA 1
ATOM 490 C C . ARG A 1 73 ? 0.998 -9.515 1.099 1.00 97.56 73 ARG A C 1
ATOM 492 O O . ARG A 1 73 ? 1.605 -8.512 0.710 1.00 97.56 73 ARG A O 1
ATOM 499 N N . PRO A 1 74 ? 1.035 -10.692 0.452 1.00 96.44 74 PRO A N 1
ATOM 500 C CA . PRO A 1 74 ? 1.620 -10.816 -0.872 1.00 96.44 74 PRO A CA 1
ATOM 501 C C . PRO A 1 74 ? 0.795 -10.018 -1.882 1.00 96.44 74 PRO A C 1
ATOM 503 O O . PRO A 1 74 ? -0.435 -9.985 -1.815 1.00 96.44 74 PRO A O 1
ATOM 506 N N . LEU A 1 75 ? 1.485 -9.381 -2.822 1.00 95.56 75 LEU A N 1
ATOM 507 C CA . LEU A 1 75 ? 0.875 -8.652 -3.924 1.00 95.56 75 LEU A CA 1
ATOM 508 C C . LEU A 1 75 ? 0.678 -9.573 -5.126 1.00 95.56 75 LEU A C 1
ATOM 510 O O . LEU A 1 75 ? 1.605 -10.258 -5.556 1.00 95.56 75 LEU A O 1
ATOM 514 N N . ALA A 1 76 ? -0.514 -9.524 -5.712 1.00 94.31 76 ALA A N 1
ATOM 515 C CA . ALA A 1 76 ? -0.782 -10.058 -7.038 1.00 94.31 76 A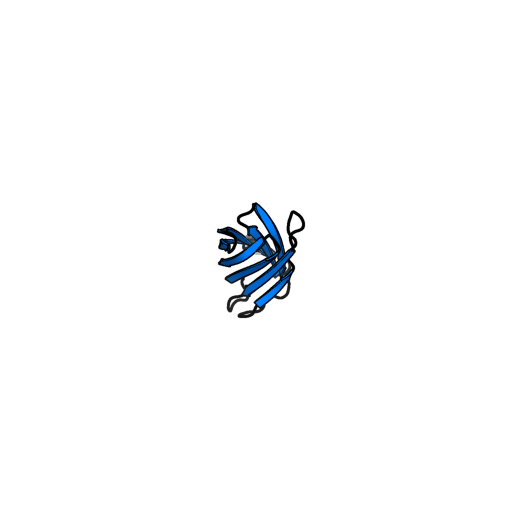LA A CA 1
ATOM 516 C C . ALA A 1 76 ? -0.561 -8.945 -8.071 1.00 94.31 76 ALA A C 1
ATOM 518 O O . ALA A 1 76 ? -1.332 -7.981 -8.105 1.00 94.31 76 ALA A O 1
ATOM 519 N N . CYS A 1 77 ? 0.490 -9.067 -8.887 1.00 93.00 77 CYS A N 1
ATOM 520 C CA . CYS A 1 77 ? 0.877 -8.060 -9.875 1.00 93.00 77 CYS A CA 1
ATOM 521 C C . CYS A 1 77 ? 0.608 -8.508 -11.318 1.00 93.00 77 CYS A C 1
ATOM 523 O O . CYS A 1 77 ? 0.777 -9.675 -11.678 1.00 93.00 77 CYS A O 1
ATOM 525 N N . THR A 1 78 ? 0.222 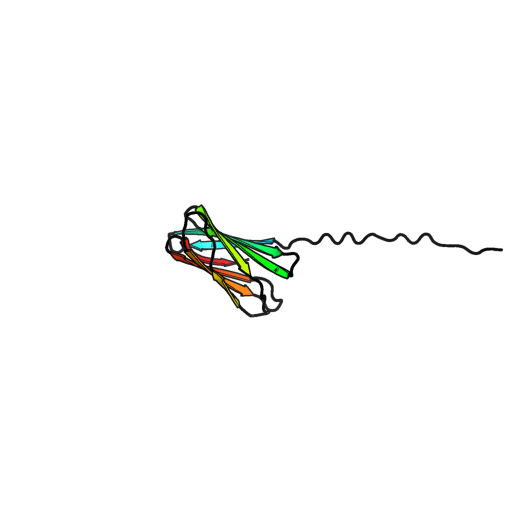-7.561 -12.170 1.00 90.62 78 THR A N 1
ATOM 526 C CA . THR A 1 78 ? 0.094 -7.768 -13.616 1.00 90.62 78 THR A CA 1
ATOM 527 C C . THR A 1 78 ? 1.474 -7.895 -14.256 1.00 90.62 78 THR A C 1
ATOM 529 O O . THR A 1 78 ? 2.226 -6.928 -14.221 1.00 90.62 78 THR A O 1
ATOM 532 N N . GLY A 1 79 ? 1.774 -9.020 -14.910 1.00 81.69 79 GLY A N 1
ATOM 533 C CA . GLY A 1 79 ? 3.050 -9.207 -15.622 1.00 81.69 79 GLY A CA 1
ATOM 534 C C . GLY A 1 79 ? 4.055 -10.127 -14.926 1.00 81.69 79 GLY A C 1
ATOM 535 O O . GLY A 1 79 ? 5.190 -10.218 -15.373 1.00 81.69 79 GLY A O 1
ATOM 536 N N . GLY A 1 80 ? 3.639 -10.845 -13.877 1.00 80.31 80 GLY A N 1
ATOM 537 C CA . GLY A 1 80 ? 4.458 -11.880 -13.236 1.00 80.31 80 GLY A CA 1
ATOM 538 C C . GLY A 1 80 ? 5.414 -11.366 -12.161 1.00 80.31 80 GLY A C 1
ATOM 539 O O . GLY A 1 80 ? 6.094 -12.180 -11.537 1.00 80.31 80 GLY A O 1
ATOM 540 N N . GLN A 1 81 ? 5.439 -10.057 -11.890 1.00 87.06 81 GLN A N 1
ATOM 541 C CA . GLN A 1 81 ? 6.199 -9.539 -10.759 1.00 87.06 81 GLN A CA 1
ATOM 542 C C . GLN A 1 81 ? 5.635 -10.031 -9.425 1.00 87.06 81 GLN A C 1
ATOM 544 O O . GLN A 1 81 ? 4.470 -10.423 -9.306 1.00 87.06 81 GLN A O 1
ATOM 549 N N . SER A 1 82 ? 6.467 -9.966 -8.391 1.00 86.81 82 SER A N 1
ATOM 550 C CA . SER A 1 82 ? 6.118 -10.441 -7.058 1.00 86.81 82 SER A CA 1
ATOM 551 C C . SER A 1 82 ? 6.633 -9.495 -5.989 1.00 86.81 82 SER A C 1
ATOM 553 O O . SER A 1 82 ? 7.684 -8.869 -6.125 1.00 86.81 82 SER A O 1
ATOM 555 N N . GLY A 1 83 ? 5.890 -9.404 -4.896 1.00 92.81 83 GLY A N 1
ATOM 556 C CA . GLY A 1 83 ? 6.263 -8.589 -3.758 1.00 92.81 83 GLY A CA 1
ATOM 557 C C . GLY A 1 83 ? 5.274 -8.733 -2.624 1.00 92.81 83 GLY A C 1
ATOM 558 O O . GLY A 1 83 ? 4.336 -9.527 -2.683 1.00 92.81 83 GLY A O 1
ATOM 559 N N . ASN A 1 84 ? 5.484 -7.930 -1.594 1.00 96.75 84 ASN A N 1
ATOM 560 C CA . ASN A 1 84 ? 4.569 -7.800 -0.477 1.00 96.75 84 ASN A CA 1
ATOM 561 C C . ASN A 1 84 ? 4.243 -6.328 -0.259 1.00 96.75 84 ASN A C 1
ATOM 563 O O . ASN A 1 84 ? 5.030 -5.443 -0.604 1.00 96.75 84 ASN A O 1
ATOM 567 N N . ALA A 1 85 ? 3.097 -6.078 0.356 1.00 97.19 85 ALA A N 1
ATOM 568 C CA . ALA A 1 85 ? 2.755 -4.776 0.888 1.00 97.19 85 ALA A CA 1
ATOM 569 C C . ALA A 1 85 ? 2.289 -4.898 2.335 1.00 97.19 85 ALA A C 1
ATOM 571 O O . ALA A 1 85 ? 1.525 -5.799 2.690 1.00 97.19 85 ALA A O 1
ATOM 572 N N . THR A 1 86 ? 2.731 -3.955 3.154 1.00 98.12 86 THR A N 1
ATOM 573 C CA . THR A 1 86 ? 2.313 -3.791 4.540 1.00 98.12 86 THR A CA 1
ATOM 574 C C . THR A 1 86 ? 1.443 -2.552 4.642 1.00 98.12 86 THR A C 1
ATOM 576 O O . THR A 1 86 ? 1.908 -1.450 4.343 1.00 98.12 86 THR A O 1
ATOM 579 N N . VAL A 1 87 ? 0.199 -2.724 5.079 1.00 98.00 87 VAL A N 1
ATOM 580 C CA . VAL A 1 87 ? -0.687 -1.615 5.436 1.00 98.00 87 VAL A CA 1
ATOM 581 C C . VAL A 1 87 ? -0.498 -1.304 6.914 1.00 98.00 87 VAL A C 1
ATOM 583 O O . VAL A 1 87 ? -0.481 -2.207 7.748 1.00 98.00 87 VAL A O 1
ATOM 586 N N . LEU A 1 88 ? -0.334 -0.021 7.224 1.00 97.81 88 LEU A N 1
ATOM 587 C CA . LEU A 1 88 ? -0.383 0.521 8.576 1.00 97.81 88 LEU A CA 1
ATOM 588 C C . LEU A 1 88 ? -1.752 1.166 8.784 1.00 97.81 88 LEU A C 1
ATOM 590 O O . LEU A 1 88 ? -2.173 1.974 7.950 1.00 97.81 88 LEU A O 1
ATOM 594 N N . TYR A 1 89 ? -2.399 0.843 9.896 1.00 97.25 89 TYR A N 1
ATOM 595 C CA . TYR A 1 89 ? -3.693 1.393 10.274 1.00 97.25 89 TYR A CA 1
ATOM 596 C C . TYR A 1 89 ? -3.536 2.499 11.325 1.00 97.25 89 TYR A C 1
ATOM 598 O O . TYR A 1 89 ? -2.579 2.508 12.103 1.00 97.25 89 TYR A O 1
ATOM 606 N N . ASP A 1 90 ? -4.457 3.458 11.331 1.00 95.62 90 ASP A N 1
ATOM 607 C CA . ASP A 1 90 ? -4.584 4.454 12.393 1.00 95.62 90 ASP A CA 1
ATOM 608 C C . ASP A 1 90 ? -5.266 3.878 13.648 1.00 95.62 90 ASP A C 1
ATOM 610 O O . ASP A 1 90 ? -5.639 2.703 13.694 1.00 95.62 90 ASP A O 1
ATOM 614 N N . ASP A 1 91 ? -5.444 4.704 14.680 1.00 96.31 91 ASP A N 1
ATOM 615 C CA . ASP A 1 91 ? -6.077 4.306 15.947 1.00 96.31 91 ASP A CA 1
ATOM 616 C C . ASP A 1 91 ? -7.573 3.953 15.807 1.00 96.31 91 ASP A C 1
ATOM 618 O O . ASP A 1 91 ? -8.169 3.420 16.740 1.00 96.31 91 ASP A O 1
ATOM 622 N N . GLY A 1 92 ? -8.188 4.233 14.654 1.00 93.06 92 GLY A N 1
ATOM 623 C CA . GLY A 1 92 ? -9.546 3.822 14.298 1.00 93.06 92 GLY A CA 1
ATOM 624 C C . GLY A 1 92 ? -9.603 2.536 13.467 1.00 93.06 92 GLY A C 1
ATOM 625 O O . GLY A 1 92 ? -10.697 2.071 13.157 1.00 93.06 92 GLY A O 1
ATOM 626 N N . GLY A 1 93 ? -8.454 1.953 13.107 1.00 92.62 93 GLY A N 1
ATOM 627 C CA . GLY A 1 93 ? -8.375 0.778 12.237 1.00 92.62 93 GLY A CA 1
ATOM 628 C C . GLY A 1 93 ? -8.472 1.100 10.744 1.00 92.62 93 GLY A C 1
ATOM 629 O O . GLY A 1 93 ? -8.542 0.174 9.937 1.00 92.62 93 GLY A O 1
ATOM 630 N N . LYS A 1 94 ? -8.440 2.382 10.354 1.00 94.25 94 LYS A N 1
ATOM 631 C CA . LYS A 1 94 ? -8.454 2.794 8.947 1.00 94.25 94 LYS A CA 1
ATOM 632 C C . LYS A 1 94 ? -7.042 2.813 8.357 1.00 94.25 94 LYS A C 1
ATOM 634 O O . LYS A 1 94 ? -6.089 3.161 9.056 1.00 94.25 94 LYS A O 1
ATOM 639 N N . PRO A 1 95 ? -6.858 2.455 7.075 1.00 95.62 95 PRO A N 1
ATOM 640 C CA . PRO A 1 95 ? -5.554 2.516 6.430 1.00 95.62 95 PRO A CA 1
ATOM 641 C C . PRO A 1 95 ? -4.971 3.930 6.411 1.00 95.62 95 PRO A C 1
ATOM 643 O O . PRO A 1 95 ? -5.590 4.864 5.919 1.00 95.62 95 PRO A O 1
ATOM 646 N N . LYS A 1 96 ? -3.730 4.063 6.877 1.00 95.44 96 LYS A N 1
ATOM 647 C CA . LYS A 1 96 ? -2.966 5.319 6.895 1.00 95.44 96 LYS A CA 1
ATOM 648 C C . LYS A 1 96 ? -1.879 5.353 5.823 1.00 95.44 96 LYS A C 1
ATOM 650 O O . LYS A 1 96 ? -1.547 6.393 5.257 1.00 95.44 96 LYS A O 1
ATOM 655 N N . SER A 1 97 ? -1.264 4.205 5.563 1.00 96.88 97 SER A N 1
ATOM 656 C CA . SER A 1 97 ? -0.247 4.068 4.522 1.00 96.88 97 SER A CA 1
ATOM 657 C C . SER A 1 97 ? -0.063 2.615 4.121 1.00 96.88 97 SER A C 1
ATOM 659 O O . SER A 1 97 ? -0.236 1.727 4.953 1.00 96.88 97 SER A O 1
ATOM 661 N N . ALA A 1 98 ? 0.380 2.384 2.891 1.00 97.12 98 ALA A N 1
ATOM 662 C CA . ALA A 1 98 ? 0.833 1.086 2.412 1.00 97.12 98 ALA A CA 1
ATOM 663 C C . ALA A 1 98 ? 2.287 1.180 1.945 1.00 97.12 98 ALA A C 1
ATOM 665 O O . ALA A 1 98 ? 2.604 1.943 1.030 1.00 97.12 98 ALA A O 1
ATOM 666 N N . THR A 1 99 ? 3.169 0.390 2.550 1.00 97.19 99 THR A N 1
ATOM 667 C CA . THR A 1 99 ? 4.558 0.238 2.105 1.00 97.19 99 THR A CA 1
ATOM 668 C C . THR A 1 99 ? 4.683 -1.057 1.328 1.00 97.19 99 THR A C 1
ATOM 670 O O . THR A 1 99 ? 4.398 -2.118 1.871 1.00 97.19 99 THR A O 1
ATOM 673 N N . TYR A 1 100 ? 5.115 -0.984 0.075 1.00 95.00 100 TYR A N 1
ATOM 674 C CA . TYR A 1 100 ? 5.305 -2.146 -0.786 1.00 95.00 100 TYR A CA 1
ATOM 675 C C . TYR A 1 100 ? 6.780 -2.360 -1.118 1.00 95.00 100 TYR A C 1
ATOM 677 O O . TYR A 1 100 ? 7.592 -1.431 -1.088 1.00 95.00 100 TYR A O 1
ATOM 685 N N . GLY A 1 101 ? 7.118 -3.600 -1.455 1.00 94.00 101 GLY A N 1
ATOM 686 C CA . GLY A 1 101 ? 8.445 -3.986 -1.908 1.00 94.00 101 GLY A CA 1
ATOM 687 C C . GLY A 1 101 ? 8.421 -5.330 -2.619 1.00 94.00 101 GLY A C 1
ATOM 688 O O . GLY A 1 101 ? 7.746 -6.261 -2.174 1.00 94.00 101 GLY A O 1
ATOM 689 N N . GLY A 1 102 ? 9.160 -5.444 -3.716 1.00 90.31 102 GLY A N 1
ATOM 690 C CA . GLY A 1 102 ? 9.207 -6.678 -4.485 1.00 90.31 102 GLY A CA 1
ATOM 691 C C . GLY A 1 102 ? 10.226 -6.667 -5.611 1.00 90.31 102 GLY A C 1
ATOM 692 O O . GLY A 1 102 ? 10.827 -5.639 -5.932 1.00 90.31 102 GLY A O 1
ATOM 693 N N . LEU A 1 103 ? 10.403 -7.837 -6.214 1.00 84.44 103 LEU A N 1
ATOM 694 C CA . LEU A 1 103 ? 11.229 -7.993 -7.402 1.00 84.44 103 LEU A CA 1
ATOM 695 C C . LEU A 1 103 ? 10.510 -7.326 -8.576 1.00 84.44 103 LEU A C 1
ATOM 697 O O . LEU A 1 103 ? 9.314 -7.530 -8.772 1.00 84.44 103 LEU A O 1
ATOM 701 N N . GLU A 1 104 ? 11.239 -6.497 -9.324 1.00 83.88 104 GLU A N 1
ATOM 702 C CA . GLU A 1 104 ? 10.774 -5.837 -10.559 1.00 83.88 104 GLU A CA 1
ATOM 703 C C . GLU A 1 104 ? 9.629 -4.812 -10.401 1.00 83.88 104 GLU A C 1
ATOM 705 O O . GLU A 1 104 ? 9.249 -4.165 -11.374 1.00 83.88 104 GLU A O 1
ATOM 710 N N . ILE A 1 105 ? 9.123 -4.592 -9.182 1.00 86.31 105 ILE A N 1
ATOM 711 C CA . ILE A 1 105 ? 8.174 -3.505 -8.847 1.00 86.31 105 ILE A CA 1
ATOM 712 C C . ILE A 1 105 ? 8.819 -2.373 -8.038 1.00 86.31 105 ILE A C 1
ATOM 714 O O . ILE A 1 105 ? 8.211 -1.317 -7.838 1.00 86.31 105 ILE A O 1
ATOM 718 N N . GLY A 1 106 ? 10.045 -2.594 -7.558 1.00 90.62 106 GLY A N 1
ATOM 719 C CA . GLY A 1 106 ? 10.729 -1.683 -6.652 1.00 90.62 106 GLY A CA 1
ATOM 720 C C . GLY A 1 106 ? 10.116 -1.694 -5.256 1.00 90.62 106 GLY A C 1
ATOM 721 O O . GLY A 1 106 ? 9.554 -2.690 -4.796 1.00 90.62 106 GLY A O 1
ATOM 722 N N . SER A 1 107 ? 10.243 -0.570 -4.565 1.00 93.31 107 SER A N 1
ATOM 723 C CA . SER A 1 107 ? 9.683 -0.358 -3.235 1.00 93.31 107 SER A CA 1
ATOM 724 C C . SER A 1 107 ? 9.275 1.093 -3.040 1.00 93.31 107 SER A C 1
ATOM 726 O O . SER A 1 107 ? 9.822 2.001 -3.666 1.00 93.31 107 SER A O 1
ATOM 728 N N . GLY A 1 108 ? 8.314 1.322 -2.156 1.00 94.12 108 GLY A N 1
ATOM 729 C CA . GLY A 1 108 ? 7.847 2.663 -1.845 1.00 94.12 108 GLY A CA 1
ATOM 730 C C . GLY A 1 108 ? 6.733 2.653 -0.816 1.00 94.12 108 GLY A C 1
ATOM 731 O O . GLY A 1 108 ? 6.237 1.599 -0.420 1.00 94.12 108 GLY A O 1
ATOM 732 N N . THR A 1 109 ? 6.325 3.846 -0.398 1.00 96.25 109 THR A N 1
ATOM 733 C CA . THR A 1 109 ? 5.224 4.022 0.551 1.00 96.25 109 THR A CA 1
ATOM 734 C C . THR A 1 109 ? 4.197 4.967 -0.035 1.00 96.25 109 THR A C 1
ATOM 736 O O . THR A 1 109 ? 4.505 6.126 -0.300 1.00 96.25 109 THR A O 1
ATOM 739 N N . VAL A 1 110 ? 2.971 4.482 -0.187 1.00 95.38 110 VAL A N 1
ATOM 740 C CA . VAL A 1 110 ? 1.803 5.296 -0.512 1.00 95.38 110 VAL A CA 1
ATOM 741 C C . VAL A 1 110 ? 1.150 5.727 0.798 1.00 95.38 110 VAL A C 1
ATOM 743 O O . VAL A 1 110 ? 0.917 4.895 1.674 1.00 95.38 110 VAL A O 1
ATOM 746 N N . ARG A 1 111 ? 0.881 7.024 0.951 1.00 95.19 111 ARG A N 1
ATOM 747 C CA . ARG A 1 111 ? 0.143 7.583 2.096 1.00 95.19 111 ARG A CA 1
ATOM 748 C C . ARG A 1 111 ? -1.254 7.984 1.642 1.00 95.19 111 ARG A C 1
ATOM 750 O O . ARG A 1 111 ? -1.359 8.583 0.573 1.00 95.19 111 ARG A O 1
ATOM 757 N N . PHE A 1 112 ? -2.256 7.617 2.431 1.00 89.94 112 PHE A N 1
ATOM 758 C CA . PHE A 1 112 ? -3.677 7.816 2.153 1.00 89.94 112 PHE A CA 1
ATOM 759 C C . PHE A 1 112 ? -4.242 8.981 2.963 1.00 89.94 112 PHE A C 1
ATOM 761 O O . PHE A 1 112 ? -3.666 9.270 4.041 1.00 89.94 112 PHE A O 1
#

Secondary structure (DSSP, 8-state):
--------------------EEEEEEEBTTSSEEEEEEEE-TTS-EEEEEE-TTS-EEEEEE----TT-EEEEEEEETTS-EEEEEEEE-TTS-EEEEEEEEETTEEEEEE-

Foldseek 3Di:
DDDDDDPPPPPPPPPPPPFDKDKWKKAFPVGDIKIKIWTQDPLRKIKIWIQAPVRKIWIDIGDDQDAQDKDKDWIDIDPPWTWMKMFGAHNVSHTQKIWIDTPPRGTIMIGD